Protein AF-A0A2M7XTR3-F1 (afdb_monomer)

pLDDT: mean 92.97, std 7.19, range [61.53, 98.25]

Foldseek 3Di:
DVVVVVVVVCCVPQVVVLCCCCVVVVVVLVVVLVVCCVVCVLPP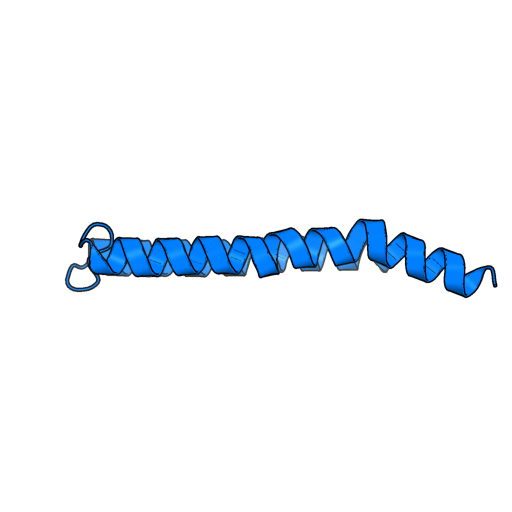VDPVSVVVSCCSVCVSVVVSVVSVVVSVCVVPVD

Structure (mmCIF, N/CA/C/O backbone):
data_AF-A0A2M7XTR3-F1
#
_entry.id   AF-A0A2M7XTR3-F1
#
loop_
_atom_site.group_PDB
_atom_site.id
_atom_site.type_symbol
_atom_site.label_atom_id
_atom_site.label_alt_id
_atom_site.label_comp_id
_atom_site.label_asym_id
_atom_site.label_entity_id
_atom_site.label_seq_id
_atom_site.pdbx_PDB_ins_code
_atom_site.Cartn_x
_atom_site.Cartn_y
_atom_site.Cartn_z
_atom_site.occupancy
_atom_site.B_iso_or_equiv
_atom_site.auth_seq_id
_atom_site.auth_comp_id
_atom_site.auth_asym_id
_atom_site.auth_atom_id
_atom_site.pdbx_PDB_model_num
ATOM 1 N N . MET A 1 1 ? 21.264 -6.794 -26.227 1.00 65.06 1 MET A N 1
ATOM 2 C CA . MET A 1 1 ? 21.965 -5.800 -25.376 1.00 65.06 1 MET A CA 1
ATOM 3 C C . MET A 1 1 ? 21.111 -4.557 -25.119 1.00 65.06 1 MET A C 1
ATOM 5 O O . MET A 1 1 ? 21.015 -4.155 -23.967 1.00 65.06 1 MET A O 1
ATOM 9 N N . LEU A 1 2 ? 20.465 -3.963 -26.134 1.00 72.00 2 LEU A N 1
ATOM 10 C CA . LEU A 1 2 ? 19.519 -2.849 -25.933 1.00 72.00 2 LEU A CA 1
ATOM 11 C C . LEU A 1 2 ? 18.240 -3.274 -25.188 1.00 72.00 2 LEU A C 1
ATOM 13 O O . LEU A 1 2 ? 17.843 -2.593 -24.248 1.00 72.00 2 LEU A O 1
ATOM 17 N N . ASP A 1 3 ? 17.661 -4.430 -25.524 1.00 79.31 3 ASP A N 1
ATOM 18 C CA . ASP A 1 3 ? 16.425 -4.917 -24.881 1.00 79.31 3 ASP A CA 1
ATOM 19 C C . ASP A 1 3 ? 16.609 -5.206 -23.389 1.00 79.31 3 ASP A C 1
ATOM 21 O O . ASP A 1 3 ? 15.777 -4.826 -22.568 1.00 79.31 3 ASP A O 1
ATOM 25 N N . SER A 1 4 ? 17.751 -5.795 -23.026 1.00 78.00 4 SER A N 1
ATOM 26 C CA . SER A 1 4 ? 18.132 -6.021 -21.631 1.00 78.00 4 SER A CA 1
ATOM 27 C C . SER A 1 4 ? 18.326 -4.702 -20.878 1.00 78.00 4 SER A C 1
ATOM 29 O O . SER A 1 4 ? 17.852 -4.550 -19.763 1.00 78.00 4 SER A O 1
ATOM 31 N N . ALA A 1 5 ? 18.960 -3.696 -21.486 1.00 78.44 5 ALA A N 1
ATOM 32 C CA . ALA A 1 5 ? 19.128 -2.397 -20.831 1.00 78.44 5 ALA A CA 1
ATOM 33 C C . ALA A 1 5 ? 17.783 -1.675 -20.605 1.00 78.44 5 ALA A C 1
ATOM 35 O O . ALA A 1 5 ? 17.587 -1.028 -19.575 1.00 78.44 5 ALA A O 1
ATOM 36 N N . MET A 1 6 ? 16.837 -1.803 -21.541 1.00 77.19 6 MET A N 1
ATOM 37 C CA . MET A 1 6 ? 15.487 -1.246 -21.407 1.00 77.19 6 MET A CA 1
ATOM 38 C C . MET A 1 6 ? 14.641 -1.982 -20.357 1.00 77.19 6 MET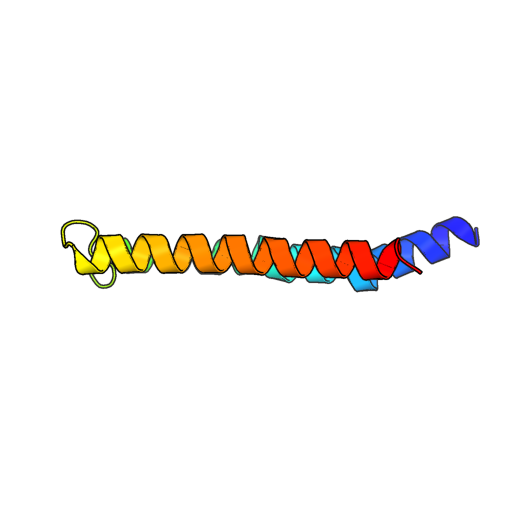 A C 1
ATOM 40 O O . MET A 1 6 ? 13.879 -1.332 -19.631 1.00 77.19 6 MET A O 1
ATOM 44 N N . SER A 1 7 ? 14.798 -3.304 -20.213 1.00 83.75 7 SER A N 1
ATOM 45 C CA . SER A 1 7 ? 14.128 -4.060 -19.147 1.00 83.75 7 SER A CA 1
ATOM 46 C C . SER A 1 7 ? 14.665 -3.694 -17.764 1.00 83.75 7 SER A C 1
ATOM 48 O O . SER A 1 7 ? 13.870 -3.436 -16.862 1.00 83.75 7 SER A O 1
ATOM 50 N N . GLU A 1 8 ? 15.989 -3.575 -17.612 1.00 85.88 8 GLU A N 1
ATOM 51 C CA . GLU A 1 8 ? 16.621 -3.137 -16.358 1.00 85.88 8 GLU A CA 1
ATOM 52 C C . GLU A 1 8 ? 16.152 -1.732 -15.952 1.00 85.88 8 GLU A C 1
ATOM 54 O O . GLU A 1 8 ? 15.809 -1.487 -14.794 1.00 85.88 8 GLU A O 1
ATOM 59 N N . LEU A 1 9 ? 16.063 -0.805 -16.913 1.00 87.19 9 LEU A N 1
ATOM 60 C CA . LEU A 1 9 ? 15.616 0.561 -16.644 1.00 87.19 9 LEU A CA 1
ATOM 61 C C . LEU A 1 9 ? 14.151 0.612 -16.193 1.00 87.19 9 LEU A C 1
ATOM 63 O O . LEU A 1 9 ? 13.813 1.334 -15.251 1.00 87.19 9 LEU A O 1
ATOM 67 N N . THR A 1 10 ? 13.290 -0.165 -16.853 1.00 91.50 10 THR A N 1
ATOM 68 C CA . THR A 1 10 ? 11.876 -0.311 -16.484 1.00 91.50 10 THR A CA 1
ATOM 69 C C . THR A 1 10 ? 11.741 -0.896 -15.082 1.00 91.50 10 THR A C 1
ATOM 71 O O . THR A 1 10 ? 10.982 -0.379 -14.262 1.00 91.50 10 THR A O 1
ATOM 74 N N . PHE A 1 11 ? 12.512 -1.938 -14.768 1.00 93.00 11 PHE A N 1
ATOM 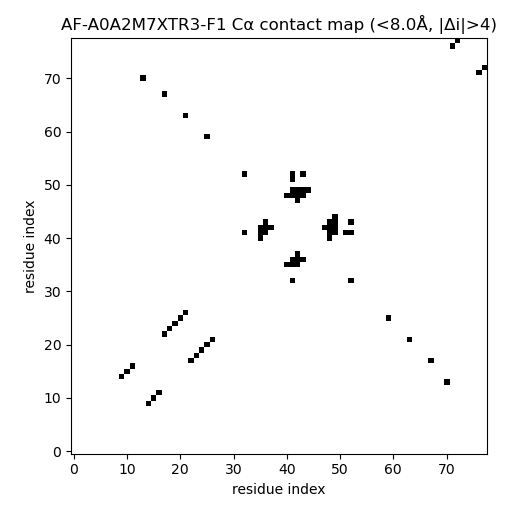75 C CA . PHE A 1 11 ? 12.519 -2.540 -13.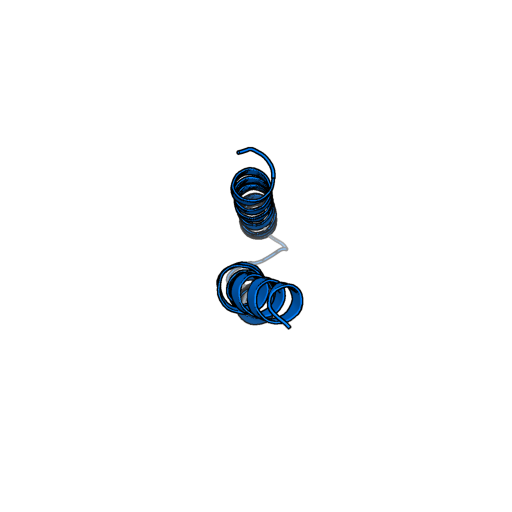441 1.00 93.00 11 PHE A CA 1
ATOM 76 C C . PHE A 1 11 ? 12.949 -1.538 -12.365 1.00 93.00 11 PHE A C 1
ATOM 78 O O . PHE A 1 11 ? 12.209 -1.317 -11.408 1.00 93.00 11 PHE A O 1
ATOM 85 N N . ALA A 1 12 ? 14.089 -0.871 -12.553 1.00 95.25 12 ALA A N 1
ATOM 86 C CA . ALA A 1 12 ? 14.646 0.056 -11.573 1.00 95.25 12 ALA A CA 1
ATOM 87 C C . ALA A 1 12 ? 13.753 1.281 -11.309 1.00 95.25 12 ALA A C 1
ATOM 89 O O . ALA A 1 12 ? 13.721 1.785 -10.189 1.00 95.25 12 ALA A O 1
ATOM 90 N N . ARG A 1 13 ? 13.031 1.774 -12.325 1.00 93.50 13 ARG A N 1
ATOM 91 C CA . ARG A 1 13 ? 12.217 2.9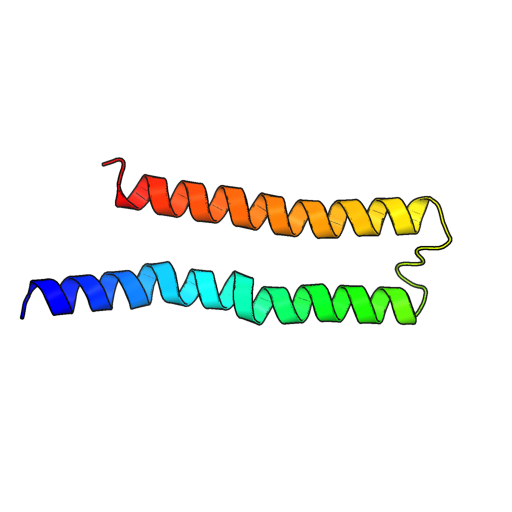98 -12.211 1.00 93.50 13 ARG A CA 1
ATOM 92 C C . ARG A 1 13 ? 10.760 2.755 -11.846 1.00 93.50 13 ARG A C 1
ATOM 94 O O . ARG A 1 13 ? 10.133 3.658 -11.305 1.00 93.50 13 ARG A O 1
ATOM 101 N N . VAL A 1 14 ? 10.220 1.579 -12.157 1.00 95.12 14 VAL A N 1
ATOM 102 C CA . VAL A 1 14 ? 8.788 1.298 -11.996 1.00 95.12 14 VAL A CA 1
ATOM 103 C C . VAL A 1 14 ? 8.557 0.208 -10.960 1.00 95.12 14 VAL A C 1
ATOM 105 O O . VAL A 1 14 ? 7.887 0.435 -9.955 1.00 95.12 14 VAL A O 1
ATOM 108 N N . TRP A 1 15 ? 9.148 -0.967 -11.168 1.00 95.00 15 TRP A N 1
ATOM 109 C CA . TRP A 1 15 ? 8.861 -2.141 -10.345 1.00 95.00 15 TRP A CA 1
ATOM 110 C C . TRP A 1 15 ? 9.570 -2.110 -8.994 1.00 95.00 15 TRP A C 1
ATOM 112 O O . TRP A 1 15 ? 8.930 -2.356 -7.974 1.00 95.00 15 TRP A O 1
ATOM 122 N N . ALA A 1 16 ? 10.859 -1.765 -8.955 1.00 96.81 16 ALA A N 1
ATOM 123 C CA . ALA A 1 16 ? 11.622 -1.721 -7.711 1.00 96.81 16 ALA A CA 1
ATOM 124 C C . ALA A 1 16 ? 11.038 -0.718 -6.691 1.00 96.81 16 ALA A C 1
ATOM 126 O O . ALA A 1 16 ? 10.837 -1.116 -5.542 1.00 96.81 16 ALA A O 1
ATOM 127 N N . PRO A 1 17 ? 10.665 0.525 -7.066 1.00 96.50 17 PRO A N 1
ATOM 128 C CA . PRO A 1 17 ? 10.016 1.452 -6.138 1.00 96.50 17 PRO A CA 1
ATOM 129 C C . PRO A 1 17 ? 8.641 0.967 -5.665 1.00 96.50 17 PRO A C 1
ATOM 131 O O . PRO A 1 17 ? 8.318 1.107 -4.486 1.00 96.50 17 PRO A O 1
ATOM 134 N N . LEU A 1 18 ? 7.845 0.360 -6.553 1.00 96.31 18 LEU A N 1
ATOM 135 C CA . LEU A 1 18 ? 6.526 -0.180 -6.212 1.00 96.31 18 LEU A CA 1
ATOM 136 C C . LEU A 1 18 ? 6.643 -1.341 -5.209 1.00 96.31 18 LEU A C 1
ATOM 138 O O . LEU A 1 18 ? 5.959 -1.352 -4.185 1.00 96.31 18 LEU A O 1
ATOM 142 N N . ILE A 1 19 ? 7.569 -2.275 -5.445 1.00 96.62 19 ILE A N 1
ATOM 143 C CA . ILE A 1 19 ? 7.869 -3.381 -4.525 1.00 96.62 19 ILE A CA 1
ATOM 144 C C . ILE A 1 19 ? 8.425 -2.854 -3.201 1.00 96.62 19 ILE A C 1
ATOM 146 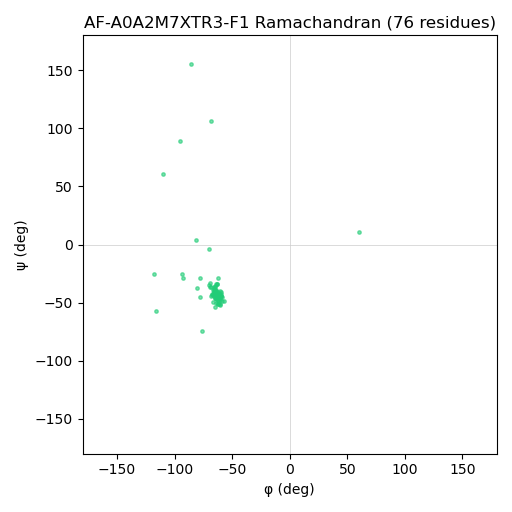O O . ILE A 1 19 ? 8.060 -3.359 -2.145 1.00 96.62 19 ILE A O 1
ATOM 150 N N . TYR A 1 20 ? 9.281 -1.835 -3.217 1.00 96.75 20 TYR A N 1
ATOM 151 C CA . TYR A 1 20 ? 9.804 -1.252 -1.985 1.00 96.75 20 TYR A CA 1
ATOM 152 C C . TYR A 1 20 ? 8.687 -0.609 -1.151 1.00 96.75 20 TYR A C 1
ATOM 154 O O . TYR A 1 20 ? 8.531 -0.922 0.030 1.00 96.75 20 TYR A O 1
ATOM 162 N N . LEU A 1 21 ? 7.866 0.243 -1.767 1.00 96.56 21 LEU A N 1
ATOM 163 C CA . LEU A 1 21 ? 6.817 0.975 -1.065 1.00 96.56 21 LEU A CA 1
ATOM 164 C C . LEU A 1 21 ? 5.748 0.039 -0.492 1.00 96.56 21 LEU A C 1
ATOM 166 O O . LEU A 1 21 ? 5.378 0.169 0.674 1.00 96.56 21 LEU A O 1
ATOM 170 N N . TYR A 1 22 ? 5.264 -0.916 -1.286 1.00 96.69 22 TYR A N 1
ATOM 171 C CA . TYR A 1 22 ? 4.183 -1.799 -0.853 1.00 96.69 22 TYR 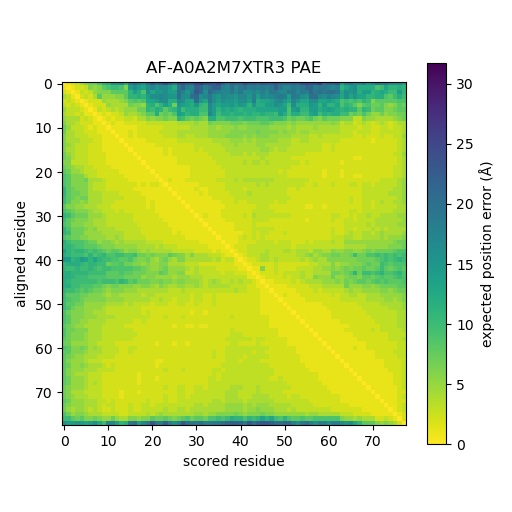A CA 1
ATOM 172 C C . TYR A 1 22 ? 4.677 -3.095 -0.218 1.00 96.69 22 TYR A C 1
ATOM 174 O O . TYR A 1 22 ? 4.009 -3.603 0.669 1.00 96.69 22 TYR A O 1
ATOM 182 N N . GLY A 1 23 ? 5.844 -3.612 -0.582 1.00 96.38 23 GLY A N 1
ATOM 183 C CA . GLY A 1 23 ? 6.459 -4.761 0.081 1.00 96.38 23 GLY A CA 1
ATOM 184 C C . GLY A 1 23 ? 7.069 -4.365 1.421 1.00 96.38 23 GLY A C 1
ATOM 185 O O . GLY A 1 23 ? 6.490 -4.644 2.469 1.00 96.38 23 GLY A O 1
ATOM 186 N N . ILE A 1 24 ? 8.212 -3.669 1.403 1.00 97.75 24 ILE A N 1
ATOM 187 C CA . ILE A 1 24 ? 8.909 -3.250 2.633 1.00 97.75 24 ILE A CA 1
ATOM 188 C C . ILE A 1 24 ? 8.020 -2.301 3.448 1.00 97.75 24 ILE A C 1
ATOM 190 O O . ILE A 1 24 ? 7.775 -2.546 4.629 1.00 97.75 24 ILE A O 1
ATOM 194 N N . GLY A 1 25 ? 7.481 -1.248 2.826 1.00 97.12 25 GLY A N 1
ATOM 195 C CA . GLY A 1 25 ? 6.591 -0.312 3.520 1.00 97.12 25 GLY A CA 1
ATOM 196 C C . GLY A 1 25 ? 5.292 -0.966 4.004 1.00 97.12 25 GLY A C 1
ATOM 197 O O . GLY A 1 25 ? 4.821 -0.652 5.097 1.00 97.12 25 GLY A O 1
ATOM 198 N N . GLY A 1 26 ? 4.757 -1.944 3.265 1.00 97.06 26 GLY A N 1
ATOM 199 C CA . GLY A 1 26 ? 3.606 -2.739 3.704 1.00 97.06 26 GLY A CA 1
ATOM 200 C C . GLY A 1 26 ? 3.899 -3.604 4.925 1.00 97.06 26 GLY A C 1
ATOM 201 O O . GLY A 1 26 ? 3.075 -3.662 5.834 1.00 97.06 26 GLY A O 1
ATOM 202 N N . LEU A 1 27 ? 5.084 -4.218 5.005 1.00 97.69 27 LEU A N 1
ATOM 203 C CA . LEU A 1 27 ? 5.510 -4.961 6.195 1.00 97.69 27 LEU A CA 1
ATOM 204 C C . LEU A 1 27 ? 5.560 -4.056 7.429 1.00 97.69 27 LEU A C 1
ATOM 206 O O . LEU A 1 27 ? 5.040 -4.433 8.479 1.00 97.69 27 LEU A O 1
ATOM 210 N N . PHE A 1 28 ? 6.115 -2.847 7.301 1.00 97.88 28 PHE A N 1
ATOM 211 C CA . PHE A 1 28 ? 6.115 -1.872 8.394 1.00 97.88 28 PHE A CA 1
ATOM 212 C C . PHE A 1 28 ? 4.703 -1.407 8.759 1.00 97.88 28 PHE A C 1
ATOM 214 O O . PHE A 1 28 ? 4.379 -1.322 9.942 1.00 97.88 28 PHE A O 1
ATOM 221 N N . PHE A 1 29 ? 3.839 -1.162 7.772 1.00 97.31 29 PHE A N 1
ATOM 222 C CA . PHE A 1 29 ? 2.450 -0.768 8.005 1.00 97.31 29 PHE A CA 1
ATOM 223 C C . PHE A 1 29 ? 1.655 -1.858 8.742 1.00 97.31 29 PHE A C 1
ATOM 225 O O . PHE A 1 29 ? 1.058 -1.596 9.788 1.00 97.31 29 PHE A O 1
ATOM 232 N N . LEU A 1 30 ? 1.695 -3.101 8.252 1.00 96.62 30 LEU A N 1
ATOM 233 C CA . LEU A 1 30 ? 1.018 -4.242 8.875 1.00 96.62 30 LEU A CA 1
ATOM 234 C C . LEU A 1 30 ? 1.618 -4.581 10.247 1.00 96.62 30 LEU A C 1
ATOM 236 O O . LEU A 1 30 ? 0.878 -4.885 11.186 1.00 96.62 30 LEU A O 1
ATOM 240 N N . GLY A 1 31 ? 2.942 -4.478 10.390 1.00 97.19 31 GLY A N 1
ATOM 241 C CA . GLY A 1 31 ? 3.635 -4.595 11.671 1.00 97.19 31 GLY A CA 1
ATOM 242 C C . GLY A 1 31 ? 3.166 -3.537 12.674 1.00 97.19 31 GLY A C 1
ATOM 243 O O . GLY A 1 31 ? 2.837 -3.867 13.814 1.00 97.19 31 GLY A O 1
ATOM 244 N N . GLY A 1 32 ? 3.030 -2.284 12.234 1.00 96.44 32 GLY A N 1
ATOM 245 C CA . GLY A 1 32 ? 2.462 -1.192 13.024 1.00 96.44 32 GLY A CA 1
ATOM 246 C C . GLY A 1 32 ? 1.010 -1.452 13.429 1.00 96.44 32 GLY A C 1
ATOM 247 O O . GLY A 1 32 ? 0.653 -1.267 14.593 1.00 96.44 32 GLY A O 1
ATOM 248 N N . MET A 1 33 ? 0.179 -1.972 12.520 1.00 96.44 33 MET A N 1
ATOM 249 C CA . MET A 1 33 ? -1.200 -2.374 12.836 1.00 96.44 33 MET A CA 1
ATOM 250 C C . MET A 1 33 ? -1.257 -3.501 13.877 1.00 96.44 33 MET A C 1
ATOM 252 O O . MET A 1 33 ? -2.110 -3.476 14.771 1.00 96.44 33 MET A O 1
ATOM 256 N N . LEU A 1 34 ? -0.364 -4.491 13.785 1.00 95.19 34 LEU A N 1
ATOM 257 C CA . LEU A 1 34 ? -0.241 -5.562 14.777 1.00 95.19 34 LEU A CA 1
ATOM 258 C C . LEU A 1 34 ? 0.147 -4.999 16.145 1.00 95.19 34 LEU A C 1
ATOM 260 O O . LEU A 1 34 ? -0.514 -5.313 17.136 1.00 95.19 34 LEU A O 1
ATOM 264 N N . LEU A 1 35 ? 1.158 -4.130 16.197 1.00 96.25 35 LEU A N 1
ATOM 265 C CA . LEU A 1 35 ? 1.603 -3.491 17.433 1.00 96.25 35 LEU A CA 1
ATOM 266 C C . LEU A 1 35 ? 0.494 -2.627 18.053 1.00 96.25 35 LEU A C 1
ATOM 268 O O . LEU A 1 35 ? 0.227 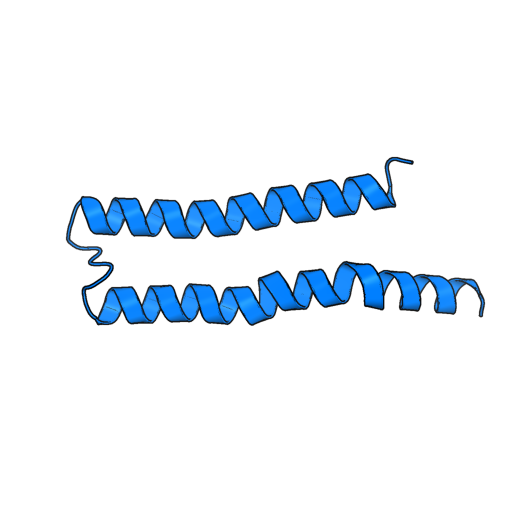-2.731 19.247 1.00 96.25 35 LEU A O 1
ATOM 272 N N . SER A 1 36 ? -0.219 -1.856 17.229 1.00 95.19 36 SER A N 1
ATOM 273 C CA . SER A 1 36 ? -1.356 -1.025 17.644 1.00 95.19 36 SER A CA 1
ATOM 274 C C . SER A 1 36 ? -2.532 -1.861 18.170 1.00 95.19 36 SER A C 1
ATOM 276 O O . SER A 1 36 ? -3.197 -1.486 19.137 1.00 95.19 36 SER A O 1
ATOM 278 N N . THR A 1 37 ? -2.750 -3.055 17.603 1.00 94.31 37 THR A N 1
ATOM 279 C CA . THR A 1 37 ? -3.721 -4.021 18.145 1.00 94.31 37 THR A CA 1
ATOM 280 C C . THR A 1 37 ? -3.272 -4.533 19.522 1.00 94.31 37 THR A C 1
ATOM 282 O O . THR A 1 37 ? -4.091 -4.665 20.430 1.00 94.31 37 THR A O 1
ATOM 285 N N . ARG A 1 38 ? -1.973 -4.814 19.707 1.00 92.69 38 ARG A N 1
ATOM 286 C CA . ARG A 1 38 ? -1.416 -5.313 20.980 1.00 92.69 38 ARG A CA 1
ATOM 287 C C . ARG A 1 38 ? -1.425 -4.262 22.090 1.00 92.69 38 ARG A C 1
ATOM 289 O O . ARG A 1 38 ? -1.643 -4.624 23.241 1.00 92.69 38 ARG A O 1
ATOM 296 N N . SER A 1 39 ? -1.246 -2.986 21.758 1.00 95.31 39 SER A N 1
ATOM 297 C CA . SER A 1 39 ? -1.303 -1.877 22.720 1.00 95.31 39 SER A CA 1
ATOM 298 C C . SER A 1 39 ? -2.727 -1.416 23.060 1.00 95.31 39 SER A C 1
ATOM 300 O O . SER A 1 39 ? -2.883 -0.441 23.789 1.00 95.31 39 SER A O 1
ATOM 302 N N . LYS A 1 40 ? -3.766 -2.093 22.542 1.00 90.44 40 LYS A N 1
ATOM 303 C CA . LYS A 1 40 ? -5.188 -1.708 22.647 1.00 90.44 40 LYS A CA 1
ATOM 304 C C . LYS A 1 40 ? -5.536 -0.341 22.036 1.00 90.44 40 LYS A C 1
ATOM 306 O O . LYS A 1 40 ? -6.658 0.124 22.197 1.00 90.44 40 LYS A O 1
ATOM 311 N N . SER A 1 41 ? -4.626 0.282 21.285 1.00 88.75 41 SER A N 1
ATOM 312 C CA . SER A 1 41 ? -4.929 1.495 20.511 1.00 88.75 41 SER A CA 1
ATOM 313 C C . SER A 1 41 ? -5.861 1.188 19.333 1.00 88.75 41 SER A C 1
ATOM 315 O O . SER A 1 41 ? -6.774 1.959 19.054 1.00 88.75 41 SER A O 1
ATOM 317 N N . LEU A 1 42 ? -5.685 0.026 18.696 1.00 91.25 42 LEU A N 1
ATOM 318 C CA . LEU A 1 42 ? -6.577 -0.523 17.674 1.00 91.25 42 LEU A CA 1
ATOM 319 C C . LEU A 1 42 ? -7.306 -1.755 18.227 1.00 91.25 42 LEU A C 1
ATOM 321 O O . LEU A 1 42 ? -7.124 -2.883 17.759 1.00 91.25 42 LEU A O 1
ATOM 325 N N . ASP A 1 43 ? -8.085 -1.548 19.291 1.00 92.12 43 ASP A N 1
ATOM 326 C CA . ASP A 1 43 ? -8.735 -2.634 20.022 1.00 92.12 43 ASP A CA 1
ATOM 327 C C . ASP A 1 43 ? -9.836 -3.316 19.193 1.00 92.12 43 ASP A C 1
ATOM 329 O O . ASP A 1 43 ? -10.952 -2.812 19.039 1.00 92.12 43 ASP A O 1
ATOM 333 N N . ARG A 1 44 ? -9.540 -4.528 18.712 1.00 88.06 44 ARG A N 1
ATOM 334 C CA . ARG A 1 44 ? -10.478 -5.359 17.947 1.00 88.06 44 ARG A CA 1
ATOM 335 C C . ARG A 1 44 ? -11.636 -5.919 18.776 1.00 88.06 44 ARG A C 1
ATOM 337 O O . ARG A 1 44 ? -12.487 -6.586 18.197 1.00 88.06 44 ARG A O 1
ATOM 344 N N . SER A 1 45 ? -11.695 -5.708 20.089 1.00 91.25 45 SER A N 1
ATOM 345 C CA . SER A 1 45 ? -12.868 -6.054 20.900 1.00 91.25 45 SER A CA 1
ATOM 346 C C . SER A 1 45 ? -13.997 -5.026 20.740 1.00 91.25 45 SER A C 1
ATOM 348 O O . SER A 1 45 ? -15.175 -5.389 20.773 1.00 91.25 45 SER A O 1
ATOM 350 N N . THR A 1 46 ? -13.649 -3.768 20.454 1.00 93.38 46 THR A N 1
ATOM 351 C CA . THR A 1 46 ? -14.594 -2.656 20.286 1.00 93.38 46 THR A CA 1
ATOM 352 C C . THR A 1 46 ? -15.147 -2.577 18.858 1.00 93.38 46 THR A C 1
ATOM 354 O O . THR A 1 46 ? -14.521 -3.039 17.898 1.00 93.38 46 THR A O 1
ATOM 357 N N . LYS A 1 47 ? -16.338 -1.982 18.687 1.00 93.06 47 LYS A N 1
ATOM 358 C CA . LYS A 1 47 ? -16.913 -1.739 17.349 1.00 93.06 47 LYS A CA 1
ATOM 359 C C . LYS A 1 47 ? -16.025 -0.800 16.528 1.00 93.06 47 LYS A C 1
ATOM 361 O O . LYS A 1 47 ? -15.750 -1.095 15.364 1.00 93.06 47 LYS A O 1
ATOM 366 N N . ASP A 1 48 ? -15.528 0.258 17.160 1.00 92.88 48 ASP A N 1
ATOM 367 C CA . ASP A 1 48 ? -14.720 1.286 16.505 1.00 92.88 48 ASP A CA 1
ATOM 368 C C . ASP A 1 48 ? -13.354 0.743 16.088 1.00 92.88 48 ASP A C 1
ATOM 370 O O . ASP A 1 48 ? -12.950 0.917 14.941 1.00 92.88 48 ASP A O 1
ATOM 374 N N . GLY A 1 49 ? -12.670 -0.014 16.951 1.00 94.19 49 GLY A N 1
ATOM 375 C CA . GLY A 1 49 ? -11.390 -0.625 16.591 1.00 94.19 49 GLY A CA 1
ATOM 376 C C . GLY A 1 49 ? -11.519 -1.671 15.478 1.00 94.19 49 GLY A C 1
ATOM 377 O O . GLY A 1 49 ? -10.675 -1.716 14.585 1.00 94.19 49 GLY A O 1
ATOM 378 N N . LYS A 1 50 ? -12.613 -2.452 15.431 1.00 94.19 50 LYS A N 1
ATOM 379 C CA . LYS A 1 50 ? -12.919 -3.333 14.279 1.00 94.19 50 LYS A CA 1
ATOM 380 C C . LYS A 1 50 ? -13.194 -2.545 12.997 1.00 94.19 50 LYS A C 1
ATOM 382 O O . LYS A 1 50 ? -12.855 -3.011 11.908 1.00 94.19 50 LYS A O 1
ATOM 387 N N . MET A 1 51 ? -13.854 -1.392 13.097 1.00 96.62 51 MET A N 1
ATOM 388 C CA . MET A 1 51 ? -14.091 -0.508 11.957 1.00 96.62 51 MET A CA 1
ATOM 389 C C . MET A 1 51 ? -12.767 0.052 11.432 1.00 96.62 51 MET A C 1
ATOM 391 O O . MET A 1 51 ? -12.453 -0.162 10.264 1.00 96.62 51 MET A O 1
ATOM 395 N N . TRP A 1 52 ? -11.955 0.661 12.296 1.00 96.06 52 TRP A N 1
ATOM 396 C CA . TRP A 1 52 ? -10.654 1.219 11.932 1.00 96.06 52 TRP A CA 1
ATOM 397 C C . TRP A 1 52 ? -9.687 0.170 11.395 1.00 96.06 52 TRP A C 1
ATOM 399 O O . TRP A 1 52 ? -9.020 0.418 10.395 1.00 96.06 52 TRP A O 1
ATOM 409 N N . PHE A 1 53 ? -9.660 -1.031 11.979 1.00 96.00 53 PHE A N 1
ATOM 410 C CA . PHE A 1 53 ? -8.835 -2.125 11.469 1.00 96.00 53 PHE A CA 1
ATOM 411 C C . PHE A 1 53 ? -9.195 -2.472 10.018 1.00 96.00 53 PHE A C 1
ATOM 413 O O . PHE A 1 53 ? -8.309 -2.613 9.176 1.00 96.00 53 PHE A O 1
ATOM 420 N N . ARG A 1 54 ? -10.498 -2.565 9.714 1.00 95.94 54 ARG A N 1
ATOM 421 C CA . ARG A 1 54 ? -10.983 -2.822 8.352 1.00 95.94 54 ARG A CA 1
ATOM 422 C C . ARG A 1 54 ? -10.684 -1.661 7.409 1.00 95.94 54 ARG A C 1
ATOM 424 O O . ARG A 1 54 ? -10.241 -1.926 6.301 1.00 95.94 54 ARG A O 1
ATOM 431 N N . ILE A 1 55 ? -10.880 -0.413 7.841 1.00 97.31 55 ILE A N 1
ATOM 432 C CA . ILE A 1 55 ? -10.592 0.781 7.028 1.00 97.31 55 ILE A CA 1
ATOM 433 C C . ILE A 1 55 ? -9.106 0.857 6.677 1.00 97.31 55 ILE A C 1
ATOM 435 O O . ILE A 1 55 ? -8.778 1.089 5.522 1.00 97.31 55 ILE A O 1
ATOM 439 N N . LEU A 1 56 ? -8.209 0.627 7.638 1.00 96.94 56 LEU A N 1
ATOM 440 C CA . LEU A 1 56 ? -6.762 0.666 7.410 1.00 96.94 56 LEU A CA 1
ATOM 441 C C . LEU A 1 56 ? -6.309 -0.439 6.452 1.00 96.94 56 LEU A C 1
ATOM 443 O O . LEU A 1 56 ? -5.565 -0.173 5.509 1.00 96.94 56 LEU A O 1
ATOM 447 N N . LEU A 1 57 ? -6.794 -1.667 6.660 1.00 96.38 57 LEU A N 1
ATOM 448 C CA . LEU A 1 57 ? -6.456 -2.793 5.792 1.00 96.38 57 LEU A CA 1
ATOM 449 C C . LEU A 1 57 ? -7.015 -2.599 4.376 1.00 96.38 57 LEU A C 1
ATOM 451 O O . LEU A 1 57 ? -6.304 -2.809 3.394 1.00 96.38 57 LEU A O 1
ATOM 455 N N . PHE A 1 58 ? -8.272 -2.161 4.275 1.00 97.94 58 PHE A N 1
ATOM 456 C CA . PHE A 1 58 ? -8.908 -1.850 3.000 1.00 97.94 58 PHE A CA 1
ATOM 457 C C . PHE A 1 58 ? -8.205 -0.690 2.299 1.00 97.94 58 PHE A C 1
ATOM 459 O O . PHE A 1 58 ? -7.918 -0.799 1.117 1.00 97.94 58 PHE A O 1
ATOM 466 N N . GLY A 1 59 ? -7.877 0.388 3.011 1.00 97.50 59 GLY A N 1
ATOM 467 C CA . GLY A 1 59 ? -7.195 1.555 2.458 1.00 97.50 59 GLY A CA 1
ATOM 468 C C . GLY A 1 59 ? -5.828 1.207 1.876 1.00 97.50 59 GLY A C 1
ATOM 469 O O . GLY A 1 59 ? -5.519 1.622 0.762 1.00 97.50 59 GLY A O 1
ATOM 470 N N . TYR A 1 60 ? -5.044 0.381 2.575 1.00 97.50 60 TYR A N 1
ATOM 471 C CA . TYR A 1 60 ? -3.768 -0.112 2.057 1.00 97.50 60 TYR A CA 1
ATOM 472 C C . TYR A 1 60 ? -3.952 -0.958 0.787 1.00 97.50 60 TYR A C 1
ATOM 474 O O . TYR A 1 60 ? -3.305 -0.687 -0.225 1.00 97.50 60 TYR A O 1
ATOM 482 N N . GLY A 1 61 ? -4.868 -1.935 0.806 1.00 97.62 61 GLY A N 1
ATOM 483 C CA . GLY A 1 61 ? -5.134 -2.787 -0.358 1.00 97.62 61 GLY A CA 1
ATOM 484 C C . GLY A 1 61 ? -5.704 -2.016 -1.552 1.00 97.62 61 GLY A C 1
ATOM 485 O O . GLY A 1 61 ? -5.264 -2.207 -2.682 1.00 97.62 61 GLY A O 1
ATOM 486 N N . TRP A 1 62 ? -6.637 -1.098 -1.299 1.00 98.06 62 TRP A N 1
ATOM 487 C CA . TRP A 1 62 ? -7.226 -0.213 -2.299 1.00 98.06 62 TRP A CA 1
ATOM 488 C C . TRP A 1 62 ? -6.167 0.678 -2.946 1.00 98.06 62 TRP A C 1
ATOM 490 O O . TRP A 1 62 ? -6.091 0.756 -4.170 1.00 98.06 62 TRP A O 1
ATOM 500 N N . TYR A 1 63 ? -5.316 1.316 -2.137 1.00 97.19 63 TYR A N 1
ATOM 501 C CA . TYR A 1 63 ? -4.281 2.207 -2.649 1.00 97.19 63 TYR A CA 1
ATOM 502 C C . TYR A 1 63 ? -3.211 1.451 -3.448 1.00 97.19 63 TYR A C 1
ATOM 504 O O . TYR A 1 63 ? -2.771 1.928 -4.491 1.00 97.19 63 TYR A O 1
ATOM 512 N N . LEU A 1 64 ? -2.830 0.250 -2.998 1.00 97.75 64 LEU A N 1
ATOM 513 C CA . LEU A 1 64 ? -1.968 -0.658 -3.758 1.00 97.75 64 LEU A CA 1
ATOM 514 C C . LEU A 1 64 ? -2.600 -0.999 -5.110 1.00 97.75 64 LEU A C 1
ATOM 516 O O . LEU A 1 64 ? -1.954 -0.844 -6.143 1.00 97.75 64 LEU A O 1
ATOM 520 N N . PHE A 1 65 ? -3.877 -1.388 -5.118 1.00 98.06 65 PHE A N 1
ATOM 521 C CA . PHE A 1 65 ? -4.589 -1.760 -6.337 1.00 98.06 65 PHE A CA 1
ATOM 522 C C . PHE A 1 65 ? -4.653 -0.619 -7.357 1.00 98.06 65 PHE A C 1
ATOM 524 O O . PHE A 1 65 ? -4.281 -0.824 -8.515 1.00 98.06 65 PHE A O 1
ATOM 531 N N . ILE A 1 66 ? -5.094 0.580 -6.954 1.00 98.25 66 ILE A N 1
ATOM 532 C CA . ILE A 1 66 ? -5.197 1.710 -7.890 1.00 98.25 66 ILE A CA 1
ATOM 533 C C . ILE A 1 66 ? -3.819 2.128 -8.401 1.00 98.25 66 ILE A C 1
ATOM 535 O O . ILE A 1 66 ? -3.677 2.399 -9.590 1.00 98.25 66 ILE A O 1
ATOM 539 N N . HIS A 1 67 ? -2.793 2.129 -7.544 1.00 97.19 67 HIS A N 1
ATOM 540 C CA . HIS A 1 67 ? -1.453 2.537 -7.945 1.00 97.19 67 HIS A CA 1
ATOM 54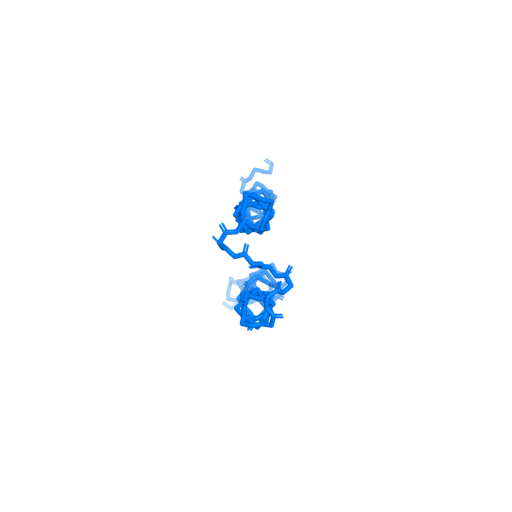1 C C . HIS A 1 67 ? -0.872 1.535 -8.944 1.00 97.19 67 HIS A C 1
ATOM 543 O O . HIS A 1 67 ? -0.469 1.938 -10.030 1.00 97.19 67 HIS A O 1
ATOM 549 N N . THR A 1 68 ? -0.930 0.232 -8.651 1.00 96.69 68 THR A N 1
ATOM 550 C CA . THR A 1 68 ? -0.487 -0.805 -9.592 1.00 96.69 68 THR A CA 1
ATOM 551 C C . THR A 1 68 ? -1.278 -0.762 -10.899 1.00 96.69 68 THR A C 1
ATOM 553 O O . THR A 1 68 ? -0.680 -0.864 -11.967 1.00 96.69 68 THR A O 1
ATOM 556 N N . SER A 1 69 ? -2.596 -0.553 -10.847 1.00 97.69 69 SER A N 1
ATOM 557 C CA . SER A 1 69 ? -3.432 -0.457 -12.052 1.00 97.69 69 SER A CA 1
ATOM 558 C C . SER A 1 69 ? -3.037 0.730 -12.930 1.00 97.69 69 SER A C 1
ATOM 560 O O . SER A 1 69 ? -2.902 0.574 -14.140 1.00 97.69 69 SER A O 1
ATOM 562 N N . LEU A 1 70 ? -2.790 1.901 -12.335 1.00 96.56 70 LEU A N 1
ATOM 563 C CA . LEU A 1 70 ? -2.331 3.087 -13.062 1.00 96.56 70 LEU A CA 1
ATOM 564 C C . LEU A 1 70 ? -0.906 2.918 -13.603 1.00 96.56 70 LEU A C 1
ATOM 566 O O . LEU A 1 70 ? -0.622 3.360 -14.712 1.00 96.56 70 LEU A O 1
ATOM 570 N N . THR A 1 71 ? -0.023 2.239 -12.868 1.00 95.38 71 THR A N 1
ATOM 571 C CA . THR A 1 71 ? 1.313 1.879 -13.355 1.00 95.38 71 THR A CA 1
ATOM 572 C C . THR A 1 71 ? 1.236 0.968 -14.580 1.00 95.38 71 THR A C 1
ATOM 574 O O . THR A 1 71 ? 1.916 1.219 -15.572 1.00 95.38 71 THR A O 1
ATOM 577 N N . LEU A 1 72 ? 0.387 -0.062 -14.543 1.00 95.38 72 LEU A N 1
ATOM 578 C CA . LEU A 1 72 ? 0.159 -0.950 -15.684 1.00 95.38 72 LEU A CA 1
ATOM 579 C C . LEU A 1 72 ? -0.462 -0.190 -16.861 1.00 95.38 72 LEU A C 1
ATOM 581 O O . LEU A 1 72 ? -0.008 -0.347 -17.991 1.00 95.38 72 LEU A O 1
ATOM 585 N N . ALA A 1 73 ? -1.444 0.674 -16.600 1.00 96.25 73 ALA A N 1
ATOM 586 C CA . ALA A 1 73 ? -2.024 1.528 -17.627 1.00 96.25 73 ALA A CA 1
ATOM 587 C C . ALA A 1 73 ? -0.945 2.390 -18.296 1.00 96.25 73 ALA A C 1
ATOM 589 O O . ALA A 1 73 ? -0.823 2.359 -19.510 1.00 96.25 73 ALA A O 1
ATOM 590 N N . ALA A 1 74 ? -0.085 3.062 -17.531 1.00 93.56 74 ALA A N 1
ATOM 591 C CA . ALA A 1 74 ? 0.988 3.885 -18.091 1.00 93.56 74 ALA A CA 1
ATOM 592 C C . ALA A 1 74 ? 2.020 3.093 -18.921 1.00 93.56 74 ALA A C 1
ATOM 594 O O . ALA A 1 74 ? 2.639 3.650 -19.827 1.00 93.56 74 ALA A O 1
ATOM 595 N N . LEU A 1 75 ? 2.232 1.809 -18.612 1.00 91.56 75 LEU A N 1
ATOM 596 C CA . LEU A 1 75 ? 3.166 0.950 -19.345 1.00 91.56 75 LEU A CA 1
ATOM 597 C C . LEU A 1 75 ? 2.581 0.393 -20.648 1.00 91.56 75 LEU A C 1
ATOM 599 O O . LEU A 1 75 ? 3.318 0.249 -21.623 1.00 91.56 75 LEU A O 1
ATOM 603 N N . TYR A 1 76 ? 1.290 0.054 -20.657 1.00 92.50 76 TYR A N 1
ATOM 604 C CA . TYR A 1 76 ? 0.682 -0.750 -21.724 1.00 92.50 76 TYR A CA 1
ATOM 605 C C . TYR A 1 76 ? -0.427 -0.038 -22.502 1.00 92.50 76 TYR A C 1
ATOM 607 O O . TYR A 1 76 ? -0.663 -0.377 -23.659 1.00 92.50 76 TYR A O 1
ATOM 615 N N . LEU A 1 77 ? -1.099 0.940 -21.895 1.00 89.06 77 LEU A N 1
ATOM 616 C CA . LEU A 1 77 ? -2.051 1.822 -22.565 1.00 89.06 77 LEU A CA 1
ATOM 617 C C . LEU A 1 77 ? -1.293 3.087 -22.958 1.00 89.06 77 LEU A C 1
ATOM 619 O O . LEU A 1 77 ? -1.178 4.035 -22.182 1.00 89.06 77 LEU A O 1
ATOM 623 N N . LYS A 1 78 ? -0.717 3.045 -24.155 1.00 61.53 78 LYS A N 1
ATOM 624 C CA . LYS A 1 78 ? -0.045 4.178 -24.781 1.00 61.53 78 LYS A CA 1
ATOM 625 C C . LYS A 1 78 ? -0.896 4.737 -25.905 1.00 61.53 78 LYS A C 1
ATOM 627 O O . LYS A 1 78 ? -1.421 3.912 -26.685 1.00 61.53 78 LYS A O 1
#

Sequence (78 aa):
MLDSAMSELTFARVWAPLIYLYGIGGLFFLGGMLLSTRSKSLDRSTKDGKMWFRILLFGYGWYLFIHTSLTLAALYLK

Secondary structure (DSSP, 8-state):
-HHHHHHHHHIIIIIHHHHIIIIIHHHHHHHHHHHHHHTTTT-TTSHHHHHHHHHHHHHHHHHHHHHHHHHHHHHH--

Nearest PDB structures (foldseek):
  6rwy-assembly1_N  TM=6.147E-01  e=5.350E+00  Shigella flexneri

Radius of gyration: 17.41 Å; Cα contacts (8 Å, |Δi|>4): 35; chains: 1; bounding box: 39×10×49 Å

Solvent-accessible surface area (backbone atoms only — not comparable to full-atom values): 4256 Å² total; per-residue (Å²): 112,68,67,58,54,54,49,52,50,48,37,64,71,52,50,48,54,50,47,43,53,53,48,57,44,36,51,52,51,54,49,48,52,51,51,33,38,73,72,53,77,37,28,67,89,42,73,64,23,44,49,52,53,50,50,54,54,47,49,53,54,49,51,50,49,55,50,53,51,50,53,50,38,68,74,70,63,122

Mean predicted aligned error: 4.34 Å